Protein AF-A0AAN8GJR2-F1 (afdb_monomer_lite)

pLDDT: mean 73.13, std 19.92, range [33.12, 95.44]

Organism: Patella caerulea (NCBI:txid87958)

Structure (mmCIF, N/CA/C/O backbone):
data_AF-A0AAN8GJR2-F1
#
_entry.id   AF-A0AAN8GJR2-F1
#
loop_
_atom_site.group_PDB
_atom_site.id
_atom_site.type_symbol
_atom_site.label_atom_id
_atom_site.label_alt_id
_atom_site.label_comp_id
_atom_site.label_asym_id
_atom_site.label_entity_id
_atom_site.label_seq_id
_atom_site.pdbx_PDB_ins_code
_atom_site.Cartn_x
_atom_site.Cartn_y
_atom_site.Cartn_z
_atom_site.occupancy
_atom_site.B_iso_or_equiv
_atom_site.auth_seq_id
_atom_site.auth_comp_id
_atom_site.auth_asym_id
_atom_site.auth_atom_id
_atom_site.pdbx_PDB_model_num
ATOM 1 N N . MET A 1 1 ? -26.457 6.664 -0.109 1.00 38.81 1 MET A N 1
ATOM 2 C CA . MET A 1 1 ? -27.047 5.420 0.421 1.00 38.81 1 MET A CA 1
ATOM 3 C C . MET A 1 1 ? -26.109 4.294 0.021 1.00 38.81 1 MET A C 1
ATOM 5 O O . MET A 1 1 ? -26.029 3.997 -1.164 1.00 38.81 1 MET A O 1
ATOM 9 N N . VAL A 1 2 ? -25.296 3.808 0.960 1.00 47.53 2 VAL A N 1
ATOM 10 C CA . VAL A 1 2 ? -24.412 2.644 0.760 1.00 47.53 2 VAL A CA 1
ATOM 11 C C . VAL A 1 2 ? -25.322 1.425 0.595 1.00 47.53 2 VAL A C 1
ATOM 13 O O . VAL A 1 2 ? -26.324 1.325 1.306 1.00 47.53 2 VAL A O 1
ATOM 16 N N . LYS A 1 3 ? -25.074 0.571 -0.401 1.00 47.69 3 LYS A N 1
ATOM 17 C CA . LYS A 1 3 ? -25.938 -0.598 -0.651 1.00 47.69 3 LYS A CA 1
ATOM 18 C C . LYS A 1 3 ? -25.687 -1.648 0.439 1.00 47.69 3 LYS A C 1
ATOM 20 O O . LYS A 1 3 ? -24.565 -1.752 0.916 1.00 47.69 3 LYS A O 1
ATOM 25 N N . SER A 1 4 ? -26.712 -2.415 0.825 1.00 60.66 4 SER A N 1
ATOM 26 C CA . SER A 1 4 ? -26.643 -3.395 1.931 1.00 60.66 4 SER A CA 1
ATOM 27 C C . SER A 1 4 ? -25.421 -4.319 1.838 1.00 60.66 4 SER A C 1
ATOM 29 O O . SER A 1 4 ? -24.718 -4.507 2.824 1.00 60.66 4 SER A O 1
ATOM 31 N N . ASP A 1 5 ? -25.107 -4.793 0.632 1.00 61.06 5 ASP A N 1
ATOM 32 C CA . ASP A 1 5 ? -23.994 -5.714 0.368 1.00 61.06 5 ASP A CA 1
ATOM 33 C C . ASP A 1 5 ? -22.607 -5.106 0.675 1.00 61.06 5 ASP A C 1
ATOM 35 O O . ASP A 1 5 ? -21.644 -5.823 0.937 1.00 61.06 5 ASP A O 1
ATOM 39 N N . GLU A 1 6 ? -22.474 -3.776 0.656 1.00 69.38 6 GLU A N 1
ATOM 40 C CA . GLU A 1 6 ? -21.214 -3.076 0.944 1.00 69.38 6 GLU A CA 1
ATOM 41 C C . GLU A 1 6 ? -20.939 -2.973 2.454 1.00 69.38 6 GLU A C 1
ATOM 43 O O . GLU A 1 6 ? -19.775 -2.890 2.860 1.00 69.38 6 GLU A O 1
ATOM 48 N N . LEU A 1 7 ? -21.987 -3.026 3.287 1.00 72.62 7 LEU A N 1
ATOM 49 C CA . LEU A 1 7 ? -21.862 -3.024 4.747 1.00 72.62 7 LEU A CA 1
ATOM 50 C C . LEU A 1 7 ? -21.267 -4.346 5.240 1.00 72.62 7 LEU A C 1
ATOM 52 O O . LEU A 1 7 ? -20.288 -4.330 5.986 1.00 72.62 7 LEU A O 1
ATOM 56 N N . ASP A 1 8 ? -21.758 -5.475 4.723 1.00 80.94 8 ASP A N 1
ATOM 57 C CA . ASP A 1 8 ? -21.264 -6.815 5.071 1.00 80.94 8 ASP A CA 1
ATOM 58 C C . ASP A 1 8 ? -19.770 -6.983 4.747 1.00 80.94 8 ASP A C 1
ATOM 60 O O . ASP A 1 8 ? -18.998 -7.594 5.501 1.00 80.94 8 ASP A O 1
ATOM 64 N N . ILE A 1 9 ? -19.327 -6.398 3.629 1.00 83.50 9 ILE A N 1
ATOM 65 C CA . ILE A 1 9 ? -17.920 -6.415 3.220 1.00 83.50 9 ILE A CA 1
ATOM 66 C C . ILE A 1 9 ? -17.075 -5.548 4.162 1.00 83.50 9 ILE A C 1
ATOM 68 O O . ILE A 1 9 ? -15.980 -5.963 4.561 1.00 83.50 9 ILE A O 1
ATOM 72 N N . CYS A 1 10 ? -17.576 -4.372 4.548 1.00 82.00 10 CYS A N 1
ATOM 73 C CA . CYS A 1 10 ? -16.894 -3.480 5.484 1.00 82.00 10 CYS A CA 1
ATOM 74 C C . CYS A 1 10 ? -16.712 -4.149 6.854 1.00 82.00 10 CYS A C 1
ATOM 76 O O . CYS A 1 10 ? -15.592 -4.224 7.367 1.00 82.00 10 CYS A O 1
ATOM 78 N N . GLU A 1 11 ? -17.780 -4.741 7.395 1.00 86.94 11 GLU A N 1
ATOM 79 C CA . GLU A 1 11 ? -17.725 -5.493 8.648 1.00 86.94 11 GLU A CA 1
ATOM 80 C C . GLU A 1 11 ? -16.710 -6.636 8.592 1.00 86.94 11 GLU A C 1
ATOM 82 O O . GLU A 1 11 ? -15.932 -6.847 9.526 1.00 86.94 11 GLU A O 1
ATOM 87 N N . THR A 1 12 ? -16.706 -7.387 7.488 1.00 87.12 12 THR A N 1
ATOM 88 C CA . THR A 1 12 ? -15.765 -8.491 7.273 1.00 87.12 12 THR A CA 1
ATOM 89 C C . THR A 1 12 ? -14.320 -7.986 7.272 1.00 87.12 12 THR A C 1
ATOM 91 O O . THR A 1 12 ? -13.441 -8.611 7.875 1.00 87.12 12 THR A O 1
ATOM 94 N N . GLY A 1 13 ? -14.072 -6.827 6.654 1.00 87.12 13 GLY A N 1
ATOM 95 C CA . GLY A 1 13 ? -12.779 -6.146 6.674 1.00 87.12 13 GLY A CA 1
ATOM 96 C C . GLY A 1 13 ? -12.335 -5.761 8.088 1.00 87.12 13 GLY A C 1
ATOM 97 O O . GLY A 1 13 ? -11.223 -6.104 8.494 1.00 87.12 13 GLY A O 1
ATOM 98 N N . ILE A 1 14 ? -13.216 -5.129 8.868 1.00 88.75 14 ILE A N 1
ATOM 99 C CA . ILE A 1 14 ? -12.936 -4.705 10.251 1.00 88.75 14 ILE A CA 1
ATOM 100 C C . ILE A 1 14 ? -12.647 -5.916 11.150 1.00 88.75 14 ILE A C 1
ATOM 102 O O . ILE A 1 14 ? -11.622 -5.958 11.838 1.00 88.75 14 ILE A O 1
ATOM 106 N N . LYS A 1 15 ? -13.484 -6.963 11.084 1.00 89.50 15 LYS A N 1
ATOM 107 C CA . LYS A 1 15 ? -13.272 -8.231 11.810 1.00 89.50 15 LYS A CA 1
ATOM 108 C C . LYS A 1 15 ? -11.910 -8.840 11.470 1.00 89.50 15 LYS A C 1
ATOM 110 O O . LYS A 1 15 ? -11.207 -9.344 12.352 1.00 89.50 15 LYS A O 1
ATOM 115 N N . LYS A 1 16 ? -11.502 -8.768 10.198 1.00 87.62 16 LYS A N 1
ATOM 116 C CA . LYS A 1 16 ? -10.199 -9.267 9.757 1.00 87.62 16 LYS A CA 1
ATOM 117 C C . LYS A 1 16 ? -9.048 -8.452 10.343 1.00 87.62 16 LYS A C 1
ATOM 119 O O . LYS A 1 16 ? -8.096 -9.065 10.822 1.00 87.62 16 LYS A O 1
ATOM 124 N N . ILE A 1 17 ? -9.131 -7.124 10.355 1.00 88.62 17 ILE A N 1
ATOM 125 C CA . ILE A 1 17 ? -8.106 -6.259 10.962 1.00 88.62 17 ILE A CA 1
ATOM 126 C C . ILE A 1 17 ? -7.920 -6.611 12.442 1.00 88.62 17 ILE A C 1
ATOM 128 O O . ILE A 1 17 ? -6.805 -6.916 12.863 1.00 88.62 17 ILE A O 1
ATOM 132 N N . LEU A 1 18 ? -9.014 -6.716 13.200 1.00 89.56 18 LEU A N 1
ATOM 133 C CA . LEU A 1 18 ? -8.968 -7.125 14.608 1.00 89.56 18 LEU A CA 1
ATOM 134 C C . LEU A 1 18 ? -8.342 -8.520 14.788 1.00 89.56 18 LEU A C 1
ATOM 136 O O . LEU A 1 18 ? -7.563 -8.744 15.712 1.00 89.56 18 LEU A O 1
ATOM 140 N N . SER A 1 19 ? -8.634 -9.472 13.893 1.00 88.50 19 SER A N 1
ATOM 141 C CA . SER A 1 19 ? -8.010 -10.805 13.931 1.00 88.50 19 SER A CA 1
ATOM 142 C C . SER A 1 19 ? -6.499 -10.765 13.672 1.00 88.50 19 SER A C 1
ATOM 144 O O . SER A 1 19 ? -5.746 -11.523 14.285 1.00 88.50 19 SER A O 1
ATOM 146 N N . ILE A 1 20 ? -6.053 -9.865 12.790 1.00 85.25 20 ILE A N 1
ATOM 147 C CA . ILE A 1 20 ? -4.646 -9.661 12.448 1.00 85.25 20 ILE A CA 1
ATOM 148 C C . ILE A 1 20 ? -3.901 -9.072 13.652 1.00 85.25 20 ILE A C 1
ATOM 150 O O . ILE A 1 20 ? -2.851 -9.600 14.008 1.00 85.25 20 ILE A O 1
ATOM 154 N N . ARG A 1 21 ? -4.478 -8.062 14.320 1.00 86.81 21 ARG A N 1
ATOM 155 C CA . ARG A 1 21 ? -3.907 -7.429 15.523 1.00 86.81 21 ARG A CA 1
ATOM 156 C C . ARG A 1 21 ? -3.802 -8.383 16.714 1.00 86.81 21 ARG A C 1
ATOM 158 O O . ARG A 1 21 ? -2.806 -8.365 17.430 1.00 86.81 21 ARG A O 1
ATOM 165 N N . LYS A 1 22 ? -4.795 -9.264 16.897 1.00 85.38 22 LYS A N 1
ATOM 166 C CA . LYS A 1 22 ? -4.772 -10.323 17.928 1.00 85.38 22 LYS A CA 1
ATOM 167 C C . LYS A 1 22 ? -3.705 -11.387 17.669 1.00 85.38 22 LYS A C 1
ATOM 169 O O . LYS A 1 22 ? -3.192 -11.995 18.609 1.00 85.38 22 LYS A O 1
ATOM 174 N N . GLY A 1 23 ? -3.381 -11.649 16.403 1.00 78.25 23 GLY A N 1
ATOM 175 C CA . GLY A 1 23 ? -2.244 -12.489 16.051 1.00 78.25 23 GLY A CA 1
ATOM 176 C C . GLY A 1 23 ? -0.940 -11.822 16.491 1.00 78.25 23 GLY A C 1
ATOM 177 O O . GLY A 1 23 ? -0.775 -10.620 16.328 1.00 78.25 23 GLY A O 1
ATOM 178 N N . LYS A 1 24 ? 0.023 -12.586 17.027 1.00 61.47 24 LYS A N 1
ATOM 179 C CA . LYS A 1 24 ? 1.382 -12.077 17.297 1.00 61.47 24 LYS A CA 1
ATOM 180 C C . LYS A 1 24 ? 2.017 -11.630 15.976 1.00 61.47 24 LYS A C 1
ATOM 182 O O . LYS A 1 24 ? 2.635 -12.437 15.283 1.00 61.47 24 LYS A O 1
ATOM 187 N N . MET A 1 25 ? 1.839 -10.373 15.585 1.00 58.88 25 MET A N 1
ATOM 188 C CA . MET A 1 25 ? 2.384 -9.893 14.326 1.00 58.88 25 MET A CA 1
ATOM 189 C C . MET A 1 25 ? 3.889 -9.676 14.429 1.00 58.88 25 MET A C 1
ATOM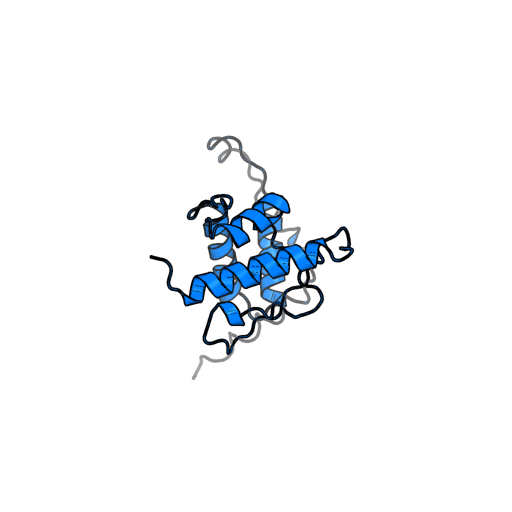 191 O O . MET A 1 25 ? 4.415 -9.045 15.347 1.00 58.88 25 MET A O 1
ATOM 195 N N . VAL A 1 26 ? 4.583 -10.186 13.415 1.00 56.88 26 VAL A N 1
ATOM 196 C CA . VAL A 1 26 ? 5.947 -9.804 13.062 1.00 56.88 26 VAL A CA 1
ATOM 197 C C . VAL A 1 26 ? 5.981 -8.279 12.939 1.00 56.88 26 VAL A C 1
ATOM 199 O O . VAL A 1 26 ? 5.256 -7.721 12.121 1.00 56.88 26 VAL A O 1
ATOM 202 N N . LYS A 1 27 ? 6.846 -7.606 13.710 1.00 55.62 27 LYS A N 1
ATOM 203 C CA . LYS A 1 27 ? 7.014 -6.133 13.757 1.00 55.62 27 LYS A CA 1
ATOM 204 C C . LYS A 1 27 ? 7.323 -5.461 12.403 1.00 55.62 27 LYS A C 1
ATOM 206 O O . LYS A 1 27 ? 7.550 -4.260 12.345 1.00 55.62 27 LYS A O 1
ATOM 211 N N . LYS A 1 28 ? 7.409 -6.222 11.310 1.00 62.69 28 LYS A N 1
ATOM 212 C CA . LYS A 1 28 ? 7.807 -5.752 9.988 1.00 62.69 28 LYS A CA 1
ATOM 213 C C . LYS A 1 28 ? 6.849 -6.309 8.942 1.00 62.69 28 LYS A C 1
ATOM 215 O O . LYS A 1 28 ? 6.868 -7.506 8.660 1.00 62.69 28 LYS A O 1
ATOM 220 N N . ARG A 1 29 ? 6.044 -5.426 8.341 1.00 68.00 29 ARG A N 1
ATOM 221 C CA . ARG A 1 29 ? 5.241 -5.724 7.148 1.00 68.00 29 ARG A CA 1
ATOM 222 C C . ARG A 1 29 ? 6.170 -6.268 6.064 1.00 68.00 29 ARG A C 1
ATOM 224 O O . ARG A 1 29 ? 7.020 -5.539 5.545 1.00 68.00 29 ARG A O 1
ATOM 231 N N . LEU A 1 30 ? 6.043 -7.551 5.732 1.00 66.06 30 LEU A N 1
ATOM 232 C CA . LEU A 1 30 ? 6.807 -8.123 4.631 1.00 66.06 30 LEU A CA 1
ATOM 233 C C . LEU A 1 30 ? 6.262 -7.514 3.333 1.00 66.06 30 LEU A C 1
ATOM 235 O O . LEU A 1 30 ? 5.055 -7.548 3.097 1.00 66.06 30 LEU A O 1
ATOM 239 N N . LYS A 1 31 ? 7.131 -6.938 2.493 1.00 64.31 31 LYS A N 1
ATOM 240 C CA . LYS A 1 31 ? 6.760 -6.407 1.167 1.00 64.31 31 LYS A CA 1
ATOM 241 C C . LYS A 1 31 ? 6.495 -7.560 0.189 1.00 64.31 31 LYS A C 1
ATOM 243 O O . LYS A 1 31 ? 7.173 -7.692 -0.824 1.00 64.31 31 LYS A O 1
ATOM 248 N N . LYS A 1 32 ? 5.554 -8.440 0.522 1.00 71.06 32 LYS A N 1
ATOM 249 C CA . LYS A 1 32 ? 5.078 -9.481 -0.382 1.00 71.06 32 LYS A CA 1
ATOM 250 C C . LYS A 1 32 ? 3.985 -8.869 -1.249 1.00 71.06 32 LYS A C 1
ATOM 252 O O . LYS A 1 32 ? 3.023 -8.313 -0.729 1.00 71.06 32 LYS A O 1
ATOM 257 N N . ILE A 1 33 ? 4.157 -8.950 -2.564 1.00 73.38 33 ILE A N 1
ATOM 258 C CA . ILE A 1 33 ? 3.105 -8.580 -3.511 1.00 73.38 33 ILE A CA 1
ATOM 259 C C . ILE A 1 33 ? 2.008 -9.637 -3.379 1.00 73.38 33 ILE A C 1
ATOM 261 O O . ILE A 1 33 ? 2.263 -10.826 -3.584 1.00 73.38 33 ILE A O 1
ATOM 265 N N . THR A 1 34 ? 0.813 -9.216 -2.974 1.00 76.31 34 THR A N 1
ATOM 266 C CA . THR A 1 34 ? -0.348 -10.103 -2.892 1.00 76.31 34 THR A CA 1
ATOM 267 C C . THR A 1 34 ? -0.766 -10.505 -4.301 1.00 76.31 34 THR A C 1
ATOM 269 O O . THR A 1 34 ? -0.862 -9.653 -5.184 1.00 76.31 34 THR A O 1
ATOM 272 N N . ALA A 1 35 ? -1.003 -11.798 -4.520 1.00 82.31 35 ALA A N 1
ATOM 273 C CA . ALA A 1 35 ? -1.556 -12.270 -5.781 1.00 82.31 35 ALA A CA 1
ATOM 274 C C . ALA A 1 35 ? -2.990 -11.743 -5.927 1.00 82.31 35 ALA A C 1
ATOM 276 O O . ALA A 1 35 ? -3.806 -11.910 -5.020 1.00 82.31 35 ALA A O 1
ATOM 277 N N . ILE A 1 36 ? -3.270 -11.095 -7.054 1.00 85.56 36 ILE A N 1
ATOM 278 C CA . ILE A 1 36 ? -4.591 -10.550 -7.373 1.00 85.56 36 ILE A CA 1
ATOM 279 C C . ILE A 1 36 ? -5.350 -11.602 -8.181 1.00 85.56 36 ILE A C 1
ATOM 281 O O . ILE A 1 36 ? -4.785 -12.198 -9.099 1.00 85.56 36 ILE A O 1
ATOM 285 N N . ASN A 1 37 ? -6.618 -11.832 -7.841 1.00 89.50 37 ASN A N 1
ATOM 286 C CA . ASN A 1 37 ? -7.504 -12.675 -8.633 1.00 89.50 37 ASN A CA 1
ATOM 287 C C . ASN A 1 37 ? -7.961 -11.908 -9.884 1.00 89.50 37 ASN A C 1
ATOM 289 O O . ASN A 1 37 ? -8.769 -10.989 -9.779 1.00 89.50 37 ASN A O 1
ATOM 293 N N . THR A 1 38 ? -7.445 -12.268 -11.059 1.00 87.50 38 THR A N 1
ATOM 294 C CA . THR A 1 38 ? -7.795 -11.604 -12.329 1.00 87.50 38 THR A CA 1
ATOM 295 C C . THR A 1 38 ? -9.162 -12.013 -12.873 1.00 87.50 38 THR A C 1
ATOM 297 O O . THR A 1 38 ? -9.679 -11.341 -13.757 1.00 87.50 38 THR A O 1
ATOM 300 N N . GLU A 1 39 ? -9.741 -13.097 -12.357 1.00 91.81 39 GLU A N 1
ATOM 301 C CA . GLU A 1 39 ? -11.056 -13.623 -12.753 1.00 91.81 39 GLU A CA 1
ATOM 302 C C . GLU A 1 39 ? -12.188 -13.125 -11.841 1.00 91.81 39 GLU A C 1
ATOM 304 O O . GLU A 1 39 ? -13.343 -13.509 -12.012 1.00 91.81 39 GLU A O 1
ATOM 309 N N . ALA A 1 40 ? -11.869 -12.280 -10.856 1.00 89.38 40 ALA A N 1
ATOM 310 C CA . ALA A 1 40 ? -12.852 -11.733 -9.931 1.00 89.38 40 ALA A CA 1
ATOM 311 C C . ALA A 1 40 ? -13.887 -10.869 -10.667 1.0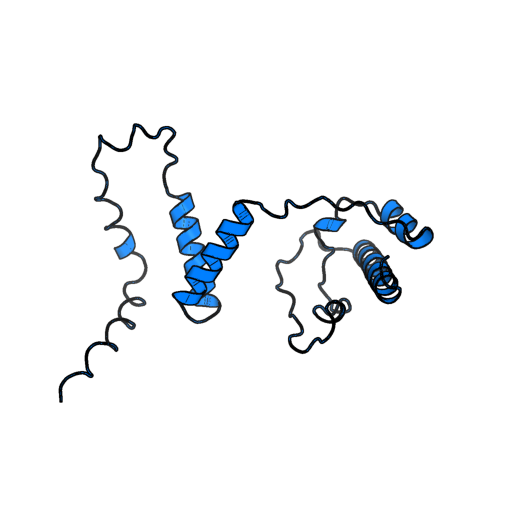0 89.38 40 ALA A C 1
ATOM 313 O O . ALA A 1 40 ? -13.539 -9.947 -11.405 1.00 89.38 40 ALA A O 1
ATOM 314 N N . THR A 1 41 ? -15.166 -11.132 -10.409 1.00 89.38 41 THR A N 1
ATOM 315 C CA . THR A 1 41 ? -16.289 -10.321 -10.907 1.00 89.38 41 THR A CA 1
ATOM 316 C C . THR A 1 41 ? -16.585 -9.143 -9.980 1.00 89.38 41 THR A C 1
ATOM 318 O O . THR A 1 41 ? -16.996 -8.076 -10.437 1.00 89.38 41 THR A O 1
ATOM 321 N N . HIS A 1 42 ? -16.327 -9.315 -8.681 1.00 87.00 42 HIS A N 1
ATOM 322 C CA . HIS A 1 42 ? -16.518 -8.304 -7.649 1.00 87.00 42 HIS A CA 1
ATOM 323 C C . HIS A 1 42 ? -15.197 -7.898 -6.993 1.00 87.00 42 HIS A C 1
ATOM 325 O O . HIS A 1 42 ? -14.287 -8.703 -6.792 1.00 87.00 42 HIS A O 1
ATOM 331 N N . TRP A 1 43 ? -15.095 -6.620 -6.619 1.00 85.50 43 TRP A N 1
ATOM 332 C CA . TRP A 1 43 ? -13.876 -6.047 -6.043 1.00 85.50 43 TRP A CA 1
ATOM 333 C C . TRP A 1 43 ? -13.482 -6.691 -4.705 1.00 85.50 43 TRP A C 1
ATOM 335 O O . TRP A 1 43 ? -12.295 -6.785 -4.394 1.00 85.50 43 TRP A O 1
ATOM 345 N N . SER A 1 44 ? -14.460 -7.177 -3.938 1.00 83.19 44 SER A N 1
ATOM 346 C CA . SER A 1 44 ? -14.257 -7.898 -2.677 1.00 83.19 44 SER A CA 1
ATOM 347 C C . SER A 1 44 ? -13.494 -9.215 -2.857 1.00 83.19 44 SER A C 1
ATOM 349 O O . SER A 1 44 ? -12.846 -9.683 -1.924 1.00 83.19 44 SER A O 1
ATOM 351 N N . GLU A 1 45 ? -13.510 -9.788 -4.062 1.00 86.19 45 GLU A N 1
ATOM 352 C CA . GLU A 1 45 ? -12.869 -11.064 -4.394 1.00 86.19 45 GLU A CA 1
ATOM 353 C C . GLU A 1 45 ? -11.479 -10.905 -5.025 1.00 86.19 45 GLU A C 1
ATOM 355 O O . GLU A 1 45 ? -10.761 -11.895 -5.206 1.00 86.19 45 GLU A O 1
ATOM 360 N N . LEU A 1 46 ? -11.067 -9.668 -5.340 1.00 87.88 46 LEU A N 1
ATOM 361 C CA . LEU A 1 46 ? -9.754 -9.376 -5.928 1.00 87.88 46 LEU A CA 1
ATOM 362 C C . LEU A 1 46 ? -8.611 -9.863 -5.037 1.00 87.88 46 LEU A C 1
ATOM 364 O O . LEU A 1 46 ? -7.567 -10.292 -5.533 1.00 87.88 46 LEU A O 1
ATOM 368 N N . ILE A 1 47 ? -8.808 -9.791 -3.718 1.00 84.94 47 ILE A N 1
ATOM 369 C CA . ILE A 1 47 ? -7.826 -10.184 -2.715 1.00 84.94 47 ILE A CA 1
ATOM 370 C C . ILE A 1 47 ? -8.463 -11.199 -1.771 1.00 84.94 47 ILE A C 1
ATOM 372 O O . ILE A 1 47 ? -9.403 -10.898 -1.041 1.00 84.94 47 ILE A O 1
ATOM 376 N N . LYS A 1 48 ? -7.893 -12.405 -1.715 1.00 83.50 48 LYS A N 1
ATOM 377 C CA . LYS A 1 48 ? -8.341 -13.449 -0.785 1.00 83.50 48 LYS A CA 1
ATOM 378 C C . LYS A 1 48 ? -7.888 -13.130 0.642 1.00 83.50 48 LYS A C 1
ATOM 380 O O . LYS A 1 48 ? -6.830 -13.587 1.064 1.00 83.50 48 LYS A O 1
ATOM 385 N N . LEU A 1 49 ? -8.708 -12.397 1.403 1.00 77.25 49 LEU A N 1
ATOM 386 C CA . LEU A 1 49 ? -8.438 -11.977 2.794 1.00 77.25 49 LEU A CA 1
ATOM 387 C C . LEU A 1 49 ? -8.180 -13.136 3.781 1.00 77.25 49 LEU A C 1
ATOM 389 O O . LEU A 1 49 ? -7.641 -12.933 4.872 1.00 77.25 49 LEU A O 1
ATOM 393 N N . SER A 1 50 ? -8.542 -14.366 3.419 1.00 76.12 50 SER A N 1
ATOM 394 C CA . SER A 1 50 ? -8.254 -15.579 4.190 1.00 76.12 50 SER A CA 1
ATOM 395 C C . SER A 1 50 ? -6.805 -16.064 4.067 1.00 76.12 50 SER A C 1
ATOM 397 O O . SER A 1 50 ? -6.376 -16.876 4.884 1.00 76.12 50 SER A O 1
ATOM 399 N N . GLN A 1 51 ? -6.029 -15.576 3.092 1.00 77.12 51 GLN A N 1
ATOM 400 C CA . GLN A 1 51 ? -4.669 -16.062 2.868 1.00 77.12 51 GLN A CA 1
ATOM 401 C C . GLN A 1 51 ? -3.705 -15.688 4.009 1.00 77.12 51 GLN A C 1
ATOM 403 O O . GLN A 1 51 ? -3.759 -14.576 4.547 1.00 77.12 51 GLN A O 1
ATOM 408 N N . PRO A 1 52 ? -2.777 -16.594 4.370 1.00 71.75 52 PRO A N 1
ATOM 409 C CA . PRO A 1 52 ? -1.748 -16.305 5.358 1.00 71.75 52 PRO A CA 1
ATOM 410 C C . PRO A 1 52 ? -0.763 -15.249 4.835 1.00 71.75 52 PRO A C 1
ATOM 412 O O . PRO A 1 52 ? -0.375 -15.254 3.666 1.00 71.75 52 PRO A O 1
ATOM 415 N N . GLY A 1 53 ? -0.322 -14.356 5.725 1.00 73.75 53 GLY A N 1
ATOM 416 C CA . GLY A 1 53 ? 0.641 -13.295 5.404 1.00 73.75 53 GLY A CA 1
ATOM 417 C C . GLY A 1 53 ? 0.023 -11.969 4.956 1.00 73.75 53 GLY A C 1
ATOM 418 O O . GLY A 1 53 ? 0.758 -11.068 4.555 1.00 73.75 53 GLY A O 1
ATOM 419 N N . ILE A 1 54 ? -1.301 -11.827 5.039 1.00 77.81 54 ILE A N 1
ATOM 420 C CA . ILE A 1 54 ? -1.970 -10.535 4.871 1.00 77.81 54 ILE A CA 1
ATOM 421 C C . ILE A 1 54 ? -1.723 -9.685 6.119 1.00 77.81 54 ILE A C 1
ATOM 423 O O . ILE A 1 54 ? -2.060 -10.082 7.233 1.00 77.81 54 ILE A O 1
ATOM 427 N N . CYS A 1 55 ? -1.109 -8.522 5.915 1.00 79.88 55 CYS A N 1
ATOM 428 C CA . CYS A 1 55 ? -0.921 -7.506 6.943 1.00 79.88 55 CYS A CA 1
ATOM 429 C C . CYS A 1 55 ? -2.091 -6.521 6.947 1.00 79.88 55 CYS A C 1
ATOM 431 O O . CYS A 1 55 ? -2.715 -6.288 5.909 1.00 79.88 55 CYS A O 1
ATOM 433 N N . GLU A 1 56 ? -2.310 -5.886 8.096 1.00 84.69 56 GLU A N 1
ATOM 434 C CA . GLU A 1 56 ? -3.238 -4.768 8.225 1.00 84.69 56 GLU A CA 1
ATOM 435 C C . GLU A 1 56 ? -2.922 -3.660 7.195 1.00 84.69 56 GLU A C 1
ATOM 437 O O . GLU A 1 56 ? -1.744 -3.385 6.943 1.00 84.69 56 GLU A O 1
ATOM 442 N N . PRO A 1 57 ? -3.920 -3.033 6.545 1.00 82.50 57 PRO A N 1
ATOM 443 C CA . PRO A 1 57 ? -3.703 -1.869 5.687 1.00 82.50 57 PRO A CA 1
ATOM 444 C C . PRO A 1 57 ? -3.056 -0.697 6.443 1.00 82.50 57 PRO A C 1
ATOM 446 O O . PRO A 1 57 ? -3.463 -0.362 7.544 1.00 82.50 57 PRO A O 1
ATOM 449 N N . ALA A 1 58 ? -2.105 0.006 5.818 1.00 83.44 58 ALA A N 1
ATOM 450 C CA . ALA A 1 58 ? -1.498 1.203 6.427 1.00 83.44 58 ALA A CA 1
ATOM 451 C C . ALA A 1 58 ? -2.530 2.315 6.706 1.00 83.44 58 ALA A C 1
ATOM 453 O O . ALA A 1 58 ? -2.340 3.149 7.583 1.00 83.44 58 ALA A O 1
ATOM 454 N N . LEU A 1 59 ? -3.644 2.312 5.966 1.00 85.62 59 LEU A N 1
ATOM 455 C CA . LEU A 1 59 ? -4.723 3.272 6.158 1.00 85.62 59 LEU A CA 1
ATOM 456 C C . LEU A 1 59 ? -5.477 3.058 7.476 1.00 85.62 59 LEU A C 1
ATOM 458 O O . LEU A 1 59 ? -6.116 3.991 7.924 1.00 85.62 59 LEU A O 1
ATOM 462 N N . THR A 1 60 ? -5.415 1.882 8.104 1.00 86.81 60 THR A N 1
ATOM 463 C CA . THR A 1 60 ? -6.131 1.608 9.365 1.00 86.81 60 THR A CA 1
ATOM 464 C C . THR A 1 60 ? -5.210 1.570 10.581 1.00 86.81 60 THR A C 1
ATOM 466 O O . THR A 1 60 ? -5.692 1.523 11.704 1.00 86.81 60 THR A O 1
ATOM 469 N N . GLU A 1 61 ? -3.894 1.669 10.375 1.00 85.06 61 GLU A N 1
ATOM 470 C CA . GLU A 1 61 ? -2.870 1.558 11.425 1.00 85.06 61 GLU A CA 1
ATOM 471 C C . GLU A 1 61 ? -3.006 2.616 12.532 1.00 85.06 61 GLU A C 1
ATOM 473 O O . GLU A 1 61 ? -2.640 2.370 13.676 1.00 85.06 61 GLU A O 1
ATOM 478 N N . HIS A 1 62 ? -3.550 3.788 12.206 1.00 87.00 62 HIS A N 1
ATOM 479 C CA . HIS A 1 62 ? -3.750 4.881 13.158 1.00 87.00 62 HIS A CA 1
ATOM 480 C C . HIS A 1 62 ? -5.025 4.738 14.006 1.00 87.00 62 HIS A C 1
ATOM 482 O O . HIS A 1 62 ? -5.187 5.482 14.969 1.00 87.00 62 HIS A O 1
ATOM 488 N N . LEU A 1 63 ? -5.926 3.816 13.649 1.00 89.75 63 LEU A N 1
ATOM 489 C CA . LEU A 1 63 ? -7.191 3.594 14.351 1.00 89.75 63 LEU A CA 1
ATOM 490 C C . LEU A 1 63 ? -6.982 2.650 15.534 1.00 89.75 63 LEU A C 1
ATOM 492 O O . LEU A 1 63 ? -6.318 1.620 15.388 1.00 89.75 63 LEU A O 1
ATOM 496 N N . SER A 1 64 ? -7.576 2.946 16.687 1.00 90.19 64 SER A N 1
ATOM 497 C CA . SER A 1 64 ? -7.499 2.066 17.857 1.00 90.19 64 SER A CA 1
ATOM 498 C C . SER A 1 64 ? -8.404 0.835 17.721 1.00 90.19 64 SER A C 1
ATOM 500 O O . SER A 1 64 ? -9.308 0.789 16.883 1.00 90.19 64 SER A O 1
ATOM 502 N N . ASP A 1 65 ? -8.145 -0.196 18.529 1.00 90.81 65 ASP A N 1
ATOM 503 C CA . ASP A 1 65 ? -9.007 -1.385 18.566 1.00 90.81 65 ASP A CA 1
ATOM 504 C C . ASP A 1 65 ? -10.424 -1.029 19.033 1.00 90.81 65 ASP A C 1
ATOM 506 O O . ASP A 1 65 ? -11.385 -1.598 18.513 1.00 90.81 65 ASP A O 1
ATOM 510 N N . GLU A 1 66 ? -10.562 -0.065 19.954 1.00 90.25 66 GLU A N 1
ATOM 511 C CA . GLU A 1 66 ? -11.872 0.397 20.423 1.00 90.25 66 GLU A CA 1
ATOM 512 C C . GLU A 1 66 ? -12.655 1.074 19.295 1.00 90.25 66 GLU A C 1
ATOM 514 O O . GLU A 1 66 ? -13.799 0.705 19.051 1.00 90.25 66 GLU A O 1
ATOM 519 N N . GLN A 1 67 ? -12.024 1.972 18.529 1.00 88.88 67 GLN A N 1
ATOM 520 C CA . GLN A 1 67 ? -12.668 2.659 17.400 1.00 88.88 67 GLN A CA 1
ATOM 521 C C . GLN A 1 67 ? -13.164 1.674 16.329 1.00 88.88 67 GLN A C 1
ATOM 523 O O . GLN A 1 67 ? -14.253 1.824 15.772 1.00 88.88 67 GLN A O 1
ATOM 528 N N . LEU A 1 68 ? -12.380 0.626 16.053 1.00 88.69 68 LEU A N 1
ATOM 529 C CA . LEU A 1 68 ? -12.788 -0.440 15.138 1.00 88.69 68 LEU A CA 1
ATOM 530 C C . LEU A 1 68 ? -13.980 -1.235 15.689 1.00 88.69 68 LEU A C 1
ATOM 532 O O . LEU A 1 68 ? -14.884 -1.585 14.932 1.00 88.69 68 LEU A O 1
ATOM 536 N N . GLN A 1 69 ? -14.012 -1.515 16.992 1.00 89.25 69 GLN A N 1
ATOM 537 C CA . GLN A 1 69 ? -15.136 -2.208 17.626 1.00 89.25 69 GLN A CA 1
ATOM 538 C C . GLN A 1 69 ? -16.405 -1.351 17.669 1.00 89.25 69 GLN A C 1
ATOM 540 O O . GLN A 1 69 ? -17.480 -1.862 17.366 1.00 89.25 69 GLN A O 1
ATOM 545 N N . GLU A 1 70 ? -16.289 -0.063 17.984 1.00 87.56 70 GLU A N 1
ATOM 546 C CA . GLU A 1 70 ? -17.406 0.886 17.979 1.00 87.56 70 GLU A CA 1
ATOM 547 C C . GLU A 1 70 ? -18.031 0.992 16.587 1.00 87.56 70 GLU A C 1
ATOM 549 O O . GLU A 1 70 ? -19.249 0.869 16.455 1.00 87.56 70 GLU A O 1
ATOM 554 N N . SER A 1 71 ? -17.207 1.085 15.535 1.00 85.81 71 SER A N 1
ATOM 555 C CA . SER A 1 71 ? -17.703 1.093 14.151 1.00 85.81 71 SER A CA 1
ATOM 556 C C . SER A 1 71 ? -18.482 -0.177 13.786 1.00 85.81 71 SER A C 1
ATOM 558 O O . SER A 1 71 ? -19.440 -0.118 13.018 1.00 85.81 71 SER A O 1
ATOM 560 N N . LEU A 1 72 ? -18.126 -1.323 14.380 1.00 85.44 72 LEU A N 1
ATOM 561 C CA . LEU A 1 72 ? -18.818 -2.590 14.153 1.00 85.44 72 LEU A CA 1
ATOM 562 C C . LEU A 1 72 ? -20.160 -2.676 14.896 1.00 85.44 72 LEU A C 1
ATOM 564 O O . LEU A 1 72 ? -21.071 -3.352 14.431 1.00 85.44 72 LEU A O 1
ATOM 568 N N . LEU A 1 73 ? -20.271 -2.027 16.056 1.00 83.12 73 LEU A N 1
ATOM 569 C CA . LEU A 1 73 ? -21.471 -2.050 16.899 1.00 83.12 73 LEU A CA 1
ATOM 570 C C . LEU A 1 73 ? -22.511 -1.020 16.457 1.00 83.12 73 LEU A C 1
ATOM 572 O O . LEU A 1 73 ? -23.707 -1.306 16.472 1.00 83.12 73 LEU A O 1
ATOM 576 N N . HIS A 1 74 ? -22.055 0.175 16.086 1.00 80.00 74 HIS A N 1
ATOM 577 C CA . HIS A 1 74 ? -22.919 1.304 15.750 1.00 80.00 74 HIS A CA 1
ATOM 578 C C . HIS A 1 74 ? -23.156 1.451 14.244 1.00 80.00 74 HIS A C 1
ATOM 580 O O . HIS A 1 74 ? -24.058 2.176 13.835 1.00 80.00 74 HIS A O 1
ATOM 586 N N . GLY A 1 75 ? -22.387 0.737 13.412 1.00 71.69 75 GLY A N 1
ATOM 587 C CA . GLY A 1 75 ? -22.437 0.883 11.956 1.00 71.69 75 GLY A CA 1
ATOM 588 C C . GLY A 1 75 ? -21.894 2.232 11.478 1.00 71.69 75 GLY A C 1
ATOM 589 O O . GLY A 1 75 ? -22.154 2.638 10.342 1.00 71.69 75 GLY A O 1
ATOM 590 N N . ASP A 1 76 ? -21.160 2.935 12.341 1.00 75.12 76 ASP A N 1
ATOM 591 C CA . ASP A 1 76 ? -20.612 4.248 12.045 1.00 75.12 76 ASP A CA 1
ATOM 592 C C . ASP A 1 76 ? -19.468 4.153 11.037 1.00 75.12 76 ASP A C 1
ATOM 594 O O . ASP A 1 76 ? -18.644 3.232 11.034 1.00 75.12 76 ASP A O 1
ATOM 598 N N . LYS A 1 77 ? -19.405 5.150 10.154 1.00 74.75 77 LYS A N 1
ATOM 599 C CA . LYS A 1 77 ? -18.343 5.246 9.158 1.00 74.75 77 LYS A CA 1
ATOM 600 C C . LYS A 1 77 ? -17.029 5.604 9.852 1.00 74.75 77 LYS A C 1
ATOM 602 O O . LYS A 1 77 ? -16.913 6.682 10.424 1.00 74.75 77 LYS A O 1
ATOM 607 N N . LEU A 1 78 ? -16.020 4.743 9.712 1.00 81.94 78 LEU A N 1
ATOM 608 C CA . LEU A 1 78 ? -14.656 5.042 10.152 1.00 81.94 78 LEU A CA 1
ATOM 609 C C . LEU A 1 78 ? -14.117 6.290 9.438 1.00 81.94 78 LEU A C 1
ATOM 611 O O . LEU A 1 78 ? -14.142 6.379 8.204 1.00 81.94 78 LEU A O 1
ATOM 615 N N . GLU A 1 79 ? -13.594 7.233 10.218 1.00 80.88 79 GLU A N 1
ATOM 616 C CA . GLU A 1 79 ? -12.850 8.374 9.696 1.00 80.88 79 GLU A CA 1
ATOM 617 C C . GLU A 1 79 ? -11.478 7.899 9.215 1.00 80.88 79 GLU A C 1
ATOM 619 O O . GLU A 1 79 ? -10.562 7.651 9.994 1.00 80.88 79 GLU A O 1
ATOM 624 N N . LEU A 1 80 ? -11.352 7.717 7.903 1.00 82.12 80 LEU A N 1
ATOM 625 C CA . LEU A 1 80 ? -10.082 7.399 7.263 1.00 82.12 80 LEU A CA 1
ATOM 626 C C . LEU A 1 80 ? -9.369 8.691 6.866 1.00 82.12 80 LEU A C 1
ATOM 628 O O . LEU A 1 80 ? -10.009 9.680 6.508 1.00 82.12 80 LEU A O 1
ATOM 632 N N . ILE A 1 81 ? -8.036 8.646 6.852 1.00 84.94 81 ILE A N 1
ATOM 633 C CA . ILE A 1 81 ? -7.208 9.749 6.354 1.00 84.94 81 ILE A CA 1
ATOM 634 C C . ILE A 1 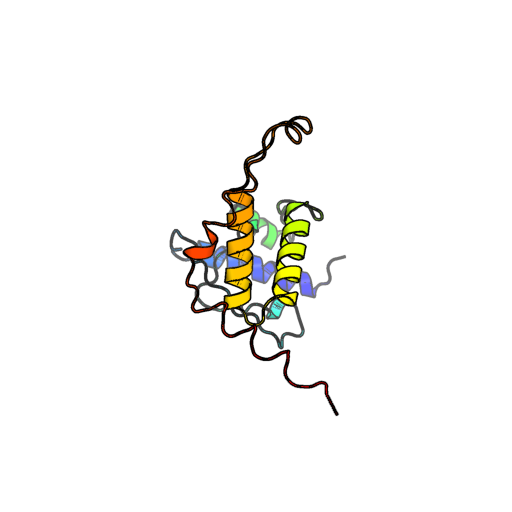81 ? -7.625 10.085 4.919 1.00 84.94 81 ILE A C 1
ATOM 636 O O . ILE A 1 81 ? -7.594 9.226 4.032 1.00 84.94 81 ILE A O 1
ATOM 640 N N . GLU A 1 82 ? -7.973 11.350 4.687 1.00 82.44 82 GLU A N 1
ATOM 641 C CA . GLU A 1 82 ? -8.272 11.850 3.353 1.00 82.44 82 GLU A CA 1
ATOM 642 C C . GLU A 1 82 ? -6.985 11.882 2.523 1.00 82.44 82 GLU A C 1
ATOM 644 O O . GLU A 1 82 ? -6.059 12.660 2.766 1.00 82.44 82 GLU A O 1
ATOM 649 N N . LEU A 1 83 ? -6.904 10.985 1.543 1.00 79.62 83 LEU A N 1
ATOM 650 C CA . LEU A 1 83 ? -5.801 10.967 0.597 1.00 79.62 83 LEU A CA 1
ATOM 651 C C . LEU A 1 83 ? -6.106 11.965 -0.527 1.00 79.62 83 LEU A C 1
ATOM 653 O O . LEU A 1 83 ? -7.172 11.869 -1.138 1.00 79.62 83 LEU A O 1
ATOM 657 N N . PRO A 1 84 ? -5.186 12.892 -0.855 1.00 80.75 84 PRO A N 1
ATOM 658 C CA . PRO A 1 84 ? -5.410 13.841 -1.937 1.00 80.75 84 PRO A CA 1
ATOM 659 C C . PRO A 1 84 ? -5.595 13.088 -3.259 1.00 80.75 84 PRO A C 1
ATOM 661 O O . PRO A 1 84 ? -4.676 12.419 -3.740 1.00 80.75 84 PRO A O 1
ATOM 664 N N . SER A 1 85 ? -6.780 13.224 -3.859 1.00 71.44 85 SER A N 1
ATOM 665 C CA . SER A 1 85 ? -7.165 12.556 -5.111 1.00 71.44 85 SER A CA 1
ATOM 666 C C . SER A 1 85 ? -6.295 12.971 -6.303 1.00 71.44 85 SER A C 1
ATOM 668 O O . SER A 1 85 ? -6.058 12.172 -7.208 1.00 71.44 85 SER A O 1
ATOM 670 N N . HIS A 1 86 ? -5.761 14.197 -6.270 1.00 78.81 86 HIS A N 1
ATOM 671 C CA . HIS A 1 86 ? -4.953 14.803 -7.331 1.00 78.81 86 HIS A CA 1
ATOM 672 C C . HIS A 1 86 ? -3.612 15.310 -6.800 1.00 78.81 86 HIS A C 1
ATOM 674 O O . HIS A 1 86 ? -3.292 16.497 -6.858 1.00 78.81 86 HIS A O 1
ATOM 680 N N . SER A 1 87 ? -2.808 14.409 -6.238 1.00 86.88 87 SER A N 1
ATOM 681 C CA . SER A 1 87 ? -1.430 14.759 -5.905 1.00 86.88 87 SER A CA 1
ATOM 682 C C . SER A 1 87 ? -0.526 14.652 -7.135 1.00 86.88 87 SER A C 1
ATOM 684 O O . SER A 1 87 ? -0.533 13.664 -7.871 1.00 86.88 87 SER A O 1
ATOM 686 N N . GLN A 1 88 ? 0.326 15.661 -7.329 1.00 88.25 88 GLN A N 1
ATOM 687 C CA . GLN A 1 88 ? 1.311 15.686 -8.415 1.00 88.25 88 GLN A CA 1
ATOM 688 C C . GLN A 1 88 ? 2.251 14.463 -8.382 1.00 88.25 88 GLN A C 1
ATOM 690 O O . GLN A 1 88 ? 2.785 14.042 -9.408 1.00 88.25 88 GLN A O 1
ATOM 695 N N . SER A 1 89 ? 2.473 13.881 -7.201 1.00 85.81 89 SER A N 1
ATOM 696 C CA . SER A 1 89 ? 3.228 12.637 -7.034 1.00 85.81 89 SER A CA 1
ATOM 697 C C . SER A 1 89 ? 2.536 11.448 -7.704 1.00 85.81 89 SER A C 1
ATOM 699 O O . SER A 1 89 ? 3.209 10.693 -8.407 1.00 85.81 89 SER A O 1
ATOM 701 N N . VAL A 1 90 ? 1.215 11.305 -7.547 1.00 87.19 90 VAL A N 1
ATOM 702 C CA . VAL A 1 90 ? 0.424 10.251 -8.202 1.00 87.19 90 VAL A CA 1
ATOM 703 C C . VAL A 1 90 ? 0.456 10.425 -9.719 1.00 87.19 90 VAL A C 1
ATOM 705 O O . VAL A 1 90 ? 0.786 9.474 -10.427 1.00 87.19 90 VAL A O 1
ATOM 708 N N . GLU A 1 91 ? 0.227 11.638 -10.228 1.00 91.06 91 GLU A N 1
ATOM 709 C CA . GLU A 1 91 ? 0.284 11.922 -11.671 1.00 91.06 91 GLU A CA 1
ATOM 710 C C . GLU A 1 91 ? 1.647 11.558 -12.276 1.00 91.06 91 GLU A C 1
ATOM 712 O O . GLU A 1 91 ? 1.735 10.886 -13.308 1.00 91.06 91 GLU A O 1
ATOM 717 N N . ARG A 1 92 ? 2.737 11.953 -11.604 1.00 90.62 92 ARG A N 1
ATOM 718 C CA . ARG A 1 92 ? 4.104 11.620 -12.026 1.00 90.62 92 ARG A CA 1
ATOM 719 C C . ARG A 1 92 ? 4.361 10.114 -12.004 1.00 90.62 92 ARG A C 1
ATOM 721 O O . ARG A 1 92 ? 5.011 9.613 -12.920 1.00 90.62 92 ARG A O 1
ATOM 728 N N . ALA A 1 93 ? 3.862 9.393 -11.000 1.00 90.38 93 ALA A N 1
ATOM 729 C CA . ALA A 1 93 ? 4.029 7.944 -10.894 1.00 90.38 93 ALA A CA 1
ATOM 730 C C . ALA A 1 93 ? 3.285 7.191 -12.012 1.00 90.38 93 ALA A C 1
ATOM 732 O O . ALA A 1 93 ? 3.859 6.296 -12.641 1.00 90.38 93 ALA A O 1
ATOM 733 N N . VAL A 1 94 ? 2.041 7.585 -12.307 1.00 91.62 94 VAL A N 1
ATOM 734 C CA . VAL A 1 94 ? 1.244 7.013 -13.406 1.00 91.62 94 VAL A CA 1
ATOM 735 C C . VAL A 1 94 ? 1.914 7.281 -14.751 1.00 91.62 94 VAL A C 1
ATOM 737 O O . VAL A 1 94 ? 2.084 6.357 -15.551 1.00 91.62 94 VAL A O 1
ATOM 740 N N . LYS A 1 95 ? 2.376 8.517 -14.977 1.00 94.12 95 LYS A N 1
ATOM 741 C CA . LYS A 1 95 ? 3.126 8.884 -16.183 1.00 94.12 95 LYS A CA 1
ATOM 742 C C . LYS A 1 95 ? 4.378 8.026 -16.351 1.00 94.12 95 LYS A C 1
ATOM 744 O O . LYS A 1 95 ? 4.561 7.418 -17.401 1.00 94.12 95 LYS A O 1
ATOM 749 N N . LEU A 1 96 ? 5.202 7.920 -15.308 1.00 94.50 96 LEU A N 1
ATOM 750 C CA . LEU A 1 96 ? 6.442 7.144 -15.337 1.00 94.50 96 LEU A CA 1
ATOM 751 C C . LEU A 1 96 ? 6.193 5.660 -15.654 1.00 94.50 96 LEU A C 1
ATOM 753 O O . LEU A 1 96 ? 6.918 5.060 -16.445 1.00 94.50 96 LEU A O 1
ATOM 757 N N . THR A 1 97 ? 5.151 5.079 -15.061 1.00 92.94 97 THR A N 1
ATOM 758 C CA . THR A 1 97 ? 4.784 3.669 -15.272 1.00 92.94 97 THR A CA 1
ATOM 759 C C . THR A 1 97 ? 4.253 3.421 -16.686 1.00 92.94 97 THR A C 1
ATOM 761 O O . THR A 1 97 ? 4.556 2.390 -17.297 1.00 92.94 97 THR A O 1
ATOM 764 N N . SER A 1 98 ? 3.496 4.377 -17.226 1.00 95.00 98 SER A N 1
ATOM 765 C CA . SER A 1 98 ? 2.954 4.318 -18.589 1.00 95.00 98 SER A CA 1
ATOM 766 C C . SER A 1 98 ? 4.064 4.446 -19.634 1.00 95.00 98 SER A C 1
ATOM 768 O O . SER A 1 98 ? 4.151 3.624 -20.542 1.00 95.00 98 SER A O 1
ATOM 770 N N . GLU A 1 99 ? 4.979 5.404 -19.454 1.00 94.06 99 GLU A N 1
ATOM 771 C CA . GLU A 1 99 ? 6.165 5.571 -20.305 1.00 94.06 99 GLU A CA 1
ATOM 772 C C . GLU A 1 99 ? 7.046 4.313 -20.304 1.00 94.06 99 GLU A C 1
ATOM 774 O O . GLU A 1 99 ? 7.460 3.839 -21.364 1.00 94.06 99 GLU A O 1
ATOM 779 N N . ALA A 1 100 ? 7.290 3.725 -19.127 1.00 95.44 100 ALA A N 1
ATOM 780 C CA . ALA A 1 100 ? 8.059 2.489 -19.015 1.00 95.44 100 ALA A CA 1
ATOM 781 C C . ALA A 1 100 ? 7.375 1.324 -19.746 1.00 95.44 100 ALA A C 1
ATOM 783 O O . ALA A 1 100 ? 8.044 0.547 -20.422 1.00 95.44 100 ALA A O 1
ATOM 784 N N . SER A 1 101 ? 6.045 1.226 -19.649 1.00 93.69 101 SER A N 1
ATOM 785 C CA . SER A 1 101 ? 5.274 0.169 -20.313 1.00 93.69 101 SER A CA 1
ATOM 786 C C . SER A 1 101 ? 5.256 0.298 -21.836 1.00 93.69 101 SER A C 1
ATOM 788 O O . SER A 1 101 ? 5.186 -0.722 -22.513 1.00 93.69 101 SER A O 1
ATOM 790 N N . GLY A 1 102 ? 5.363 1.517 -22.374 1.00 93.50 102 GLY A N 1
ATOM 791 C CA . GLY A 1 102 ? 5.538 1.741 -23.812 1.00 93.50 102 GLY A CA 1
ATOM 792 C C . GLY A 1 102 ? 6.966 1.495 -24.312 1.00 93.50 102 GLY A C 1
ATOM 793 O O . GLY A 1 102 ? 7.157 1.241 -25.496 1.00 93.50 102 GLY A O 1
ATOM 794 N N . THR A 1 103 ? 7.968 1.559 -23.429 1.00 93.94 103 THR A N 1
ATOM 795 C CA . THR A 1 103 ? 9.389 1.485 -23.818 1.00 93.94 103 THR A CA 1
ATOM 796 C C . THR A 1 103 ? 9.962 0.072 -23.722 1.00 93.94 103 THR A C 1
ATOM 798 O O . THR A 1 103 ? 10.770 -0.319 -24.561 1.00 93.94 103 THR A O 1
ATOM 801 N N . VAL A 1 104 ? 9.592 -0.697 -22.693 1.00 93.75 104 VAL A N 1
ATOM 802 C CA . VAL A 1 104 ? 10.159 -2.032 -22.445 1.00 93.75 104 VAL A CA 1
ATOM 803 C C . VAL A 1 104 ? 9.077 -3.059 -22.122 1.00 93.75 104 VAL A C 1
ATOM 805 O O . VAL A 1 104 ? 8.101 -2.769 -21.429 1.00 93.75 104 VAL A O 1
ATOM 808 N N . TYR A 1 105 ? 9.282 -4.292 -22.587 1.00 92.50 105 TYR A N 1
ATOM 809 C CA . TYR A 1 105 ? 8.388 -5.416 -22.320 1.00 92.50 105 TYR A CA 1
ATOM 810 C C . TYR A 1 105 ? 8.868 -6.255 -21.124 1.00 92.50 105 TYR A C 1
ATOM 812 O O . TYR A 1 105 ? 10.068 -6.401 -20.889 1.00 92.50 105 TYR A O 1
ATOM 820 N N . GLY A 1 106 ? 7.922 -6.836 -20.381 1.00 91.00 106 GLY A N 1
ATOM 821 C CA . GLY A 1 106 ? 8.192 -7.675 -19.208 1.00 91.00 106 GLY A CA 1
ATOM 822 C C . GLY A 1 106 ? 8.221 -6.911 -17.876 1.00 91.00 106 GLY A C 1
ATOM 823 O O . GLY A 1 106 ? 8.500 -5.714 -17.814 1.00 91.00 106 GLY A O 1
ATOM 824 N N . LEU A 1 107 ? 7.879 -7.600 -16.781 1.00 89.00 107 LEU A N 1
ATOM 825 C CA . LEU A 1 107 ? 7.781 -7.001 -15.440 1.00 89.00 107 LEU A CA 1
ATOM 826 C C . LEU A 1 107 ? 9.140 -6.501 -14.927 1.00 89.00 107 LEU A C 1
ATOM 828 O O . LEU A 1 107 ? 9.243 -5.358 -14.486 1.00 89.00 107 LEU A O 1
ATOM 832 N N . ASP A 1 108 ? 10.171 -7.343 -15.015 1.00 92.38 108 ASP A N 1
ATOM 833 C CA . ASP A 1 108 ? 11.510 -7.046 -14.496 1.00 92.38 108 ASP A CA 1
ATOM 834 C C . ASP A 1 108 ? 12.175 -5.888 -15.255 1.00 92.38 108 ASP A C 1
ATOM 836 O O . ASP A 1 108 ? 12.648 -4.926 -14.649 1.00 92.38 108 ASP A O 1
ATOM 840 N N . SER A 1 109 ? 12.104 -5.905 -16.589 1.00 91.62 109 SER A N 1
ATOM 841 C CA . SER A 1 109 ? 12.616 -4.821 -17.434 1.00 91.62 109 SER A CA 1
ATOM 842 C C . SER A 1 109 ? 11.931 -3.487 -17.132 1.00 91.62 109 SER A C 1
ATOM 844 O O . SER A 1 109 ? 12.611 -2.471 -16.984 1.00 91.62 109 SER A O 1
ATOM 846 N N . ARG A 1 110 ? 10.595 -3.476 -16.977 1.00 94.25 110 ARG A N 1
ATOM 847 C CA . ARG A 1 110 ? 9.853 -2.260 -16.594 1.00 94.25 110 ARG A CA 1
ATOM 848 C C . ARG A 1 110 ? 10.273 -1.758 -15.221 1.00 94.25 110 ARG A C 1
ATOM 850 O O . ARG A 1 110 ? 10.490 -0.561 -15.054 1.00 94.25 110 ARG A O 1
ATOM 857 N N . HIS A 1 111 ? 10.427 -2.658 -14.251 1.00 92.44 111 HIS A N 1
ATOM 858 C CA . HIS A 1 111 ? 10.851 -2.291 -12.906 1.00 92.44 111 HIS A CA 1
ATOM 859 C C . HIS A 1 111 ? 12.241 -1.646 -12.902 1.00 92.44 111 HIS A C 1
ATOM 861 O O . HIS A 1 111 ? 12.411 -0.562 -12.344 1.00 92.44 111 HIS A O 1
ATOM 867 N N . LYS A 1 112 ? 13.208 -2.256 -13.596 1.00 94.12 112 LYS A N 1
ATOM 868 C CA . LYS A 1 112 ? 14.565 -1.717 -13.762 1.00 94.12 112 LYS A CA 1
ATOM 869 C C . LYS A 1 112 ? 14.562 -0.360 -14.468 1.00 94.12 112 LYS A C 1
ATOM 871 O O . LYS A 1 112 ? 15.248 0.555 -14.021 1.00 94.12 112 LYS A O 1
ATOM 876 N N . HIS A 1 113 ? 13.749 -0.194 -15.513 1.00 94.06 113 HIS A N 1
ATOM 877 C CA . HIS A 1 113 ? 13.614 1.081 -16.223 1.00 94.06 113 HIS A CA 1
ATOM 878 C C . HIS A 1 113 ? 13.075 2.198 -15.314 1.00 94.06 113 HIS A C 1
ATOM 880 O O . HIS A 1 113 ? 13.628 3.299 -15.276 1.00 94.06 113 HIS A O 1
ATOM 886 N N . ILE A 1 114 ? 12.027 1.903 -14.538 1.00 94.81 114 ILE A N 1
ATOM 887 C CA . ILE A 1 114 ? 11.457 2.840 -13.562 1.00 94.81 114 ILE A CA 1
ATOM 888 C C . ILE A 1 114 ? 12.504 3.200 -12.501 1.00 94.81 114 ILE A C 1
ATOM 890 O O . ILE A 1 114 ? 12.709 4.384 -12.238 1.00 94.81 114 ILE A O 1
ATOM 894 N N . GLN A 1 115 ? 13.203 2.211 -11.931 1.00 95.06 115 GLN A N 1
ATOM 895 C CA . GLN A 1 115 ? 14.255 2.455 -10.939 1.00 95.06 115 GLN A CA 1
ATOM 896 C C . GLN A 1 115 ? 15.373 3.342 -11.493 1.00 95.06 115 GLN A C 1
ATOM 898 O O . GLN A 1 115 ? 15.718 4.341 -10.866 1.00 95.06 115 GLN A O 1
ATOM 903 N N . ALA A 1 116 ? 15.900 3.029 -12.680 1.00 93.69 116 ALA A N 1
ATOM 904 C CA . ALA A 1 116 ? 16.964 3.808 -13.309 1.00 93.69 116 ALA A CA 1
ATOM 905 C C . ALA A 1 116 ? 16.551 5.274 -13.518 1.00 93.69 116 ALA A C 1
ATOM 907 O O . ALA A 1 116 ? 17.329 6.193 -13.254 1.00 93.69 116 ALA A O 1
ATOM 908 N N . LYS A 1 117 ? 15.299 5.512 -13.929 1.00 92.06 117 LYS A N 1
ATOM 909 C CA . LYS A 1 117 ? 14.764 6.863 -14.121 1.00 92.06 117 LYS A CA 1
ATOM 910 C C . LYS A 1 117 ? 14.586 7.617 -12.802 1.00 92.06 117 LYS A C 1
ATOM 912 O O . LYS A 1 117 ? 14.953 8.787 -12.730 1.00 92.06 117 LYS A O 1
ATOM 917 N N . VAL A 1 118 ? 14.088 6.957 -11.754 1.00 91.81 118 VAL A N 1
ATOM 918 C CA . VAL A 1 118 ? 13.979 7.553 -10.409 1.00 91.81 118 VAL A CA 1
ATOM 919 C C . VAL A 1 118 ? 15.357 7.924 -9.863 1.00 91.81 118 VAL A C 1
ATOM 921 O O . VAL A 1 118 ? 15.539 9.057 -9.421 1.00 91.81 118 VAL A O 1
ATOM 924 N N . LEU A 1 119 ? 16.335 7.018 -9.955 1.00 91.88 119 LEU A N 1
ATOM 925 C CA . LEU A 1 119 ? 17.711 7.267 -9.516 1.00 91.88 119 LEU A CA 1
ATOM 926 C C . LEU A 1 119 ? 18.339 8.428 -10.294 1.00 91.88 119 LEU A C 1
ATOM 928 O O . LEU A 1 119 ? 18.885 9.348 -9.694 1.00 91.88 119 LEU A O 1
ATOM 932 N N . SER A 1 120 ? 18.180 8.456 -11.622 1.00 89.75 120 SER A N 1
ATOM 933 C CA . SER A 1 120 ? 18.641 9.581 -12.445 1.00 89.75 120 SER A CA 1
ATOM 934 C C . SER A 1 120 ? 18.030 10.911 -11.998 1.00 89.75 120 SER A C 1
ATOM 936 O O . SER A 1 120 ? 18.736 11.913 -11.937 1.00 89.75 120 SER A O 1
ATOM 938 N N . CYS A 1 121 ? 16.736 10.944 -11.666 1.00 84.94 121 CYS A N 1
ATOM 939 C CA . CYS A 1 121 ? 16.078 12.149 -11.162 1.00 84.94 121 CYS A CA 1
ATOM 940 C C . CYS A 1 121 ? 16.589 12.579 -9.781 1.00 84.94 121 CYS A C 1
ATOM 942 O O . CYS A 1 121 ? 16.719 13.777 -9.556 1.00 84.94 121 CYS A O 1
ATOM 944 N N . GLN A 1 122 ? 16.894 11.638 -8.883 1.00 85.06 122 GLN A N 1
ATOM 945 C CA . GLN A 1 122 ? 17.461 11.933 -7.560 1.00 85.06 122 GLN A CA 1
ATOM 946 C C . GLN A 1 122 ? 18.884 12.495 -7.646 1.00 85.06 122 GLN A C 1
ATOM 948 O O . GLN A 1 122 ? 19.246 13.364 -6.861 1.00 85.06 122 GLN A O 1
ATOM 953 N N . MET A 1 123 ? 19.668 12.035 -8.623 1.00 85.12 123 MET A N 1
ATOM 954 C CA . MET A 1 123 ? 21.035 12.511 -8.853 1.00 85.12 123 MET A CA 1
ATOM 955 C C . MET A 1 123 ? 21.099 13.895 -9.513 1.00 85.12 123 MET A C 1
ATOM 957 O O . MET A 1 123 ? 22.174 14.490 -9.582 1.00 85.12 123 MET A O 1
ATOM 961 N N . ARG A 1 124 ? 19.982 14.429 -10.032 1.00 81.19 124 ARG A N 1
ATOM 962 C CA . ARG A 1 124 ? 19.982 15.761 -10.650 1.00 81.19 124 ARG A CA 1
ATOM 963 C C . ARG A 1 124 ? 20.124 16.834 -9.568 1.00 81.19 124 ARG A C 1
ATOM 965 O O . ARG A 1 124 ? 19.315 16.853 -8.641 1.00 81.19 124 ARG A O 1
ATOM 972 N N . PRO A 1 125 ? 21.086 17.763 -9.699 1.00 78.25 125 PRO A N 1
ATOM 973 C CA . PRO A 1 125 ? 21.223 18.852 -8.746 1.00 78.25 125 PRO A CA 1
ATOM 974 C C . PRO A 1 125 ? 19.951 19.710 -8.722 1.00 78.25 125 PRO A C 1
ATOM 976 O O . PRO A 1 125 ? 19.378 20.050 -9.760 1.00 78.25 125 PRO A O 1
ATOM 979 N N . SER A 1 126 ? 19.510 20.058 -7.515 1.00 68.25 126 SER A N 1
ATOM 980 C CA . SER A 1 126 ? 18.412 20.996 -7.289 1.00 68.25 126 SER A CA 1
ATOM 981 C C . SER A 1 126 ? 18.886 22.411 -7.625 1.00 68.25 126 SER A C 1
ATOM 983 O O . SER A 1 126 ? 19.692 22.990 -6.896 1.00 68.25 126 SER A O 1
ATOM 985 N N . PHE A 1 127 ? 18.378 22.992 -8.709 1.00 71.06 127 PHE A N 1
ATOM 986 C CA . PHE A 1 127 ? 18.669 24.381 -9.058 1.00 71.06 127 PHE A CA 1
ATOM 987 C C . PHE A 1 127 ? 17.696 25.319 -8.335 1.00 71.06 127 PHE A C 1
ATOM 989 O O . PHE A 1 127 ? 16.500 25.323 -8.614 1.00 71.06 127 PHE A O 1
ATOM 996 N N . ALA A 1 128 ? 18.217 26.137 -7.416 1.00 60.88 128 ALA A N 1
ATOM 997 C CA . ALA A 1 128 ? 17.423 27.043 -6.580 1.00 60.88 128 ALA A CA 1
ATOM 998 C C . ALA A 1 128 ? 16.823 28.249 -7.337 1.00 60.88 128 ALA A C 1
ATOM 1000 O O . ALA A 1 128 ? 15.960 28.944 -6.810 1.00 60.88 128 ALA A O 1
ATOM 1001 N N . SER A 1 129 ? 17.268 28.529 -8.566 1.00 59.56 129 SER A N 1
ATOM 1002 C CA . SER A 1 129 ? 16.817 29.685 -9.345 1.00 59.56 129 SER A CA 1
ATOM 1003 C C . SER A 1 129 ? 16.835 29.400 -10.844 1.00 59.56 129 SER A C 1
ATOM 1005 O O . SER A 1 129 ? 17.780 28.804 -11.364 1.00 59.56 129 SER A O 1
ATOM 1007 N N . LYS A 1 130 ? 15.822 29.910 -11.558 1.00 59.41 130 LYS A N 1
ATOM 1008 C CA . LYS A 1 130 ? 15.735 29.884 -13.030 1.00 59.41 130 LYS A CA 1
ATOM 1009 C C . LYS A 1 130 ? 16.899 30.630 -13.718 1.00 59.41 130 LYS A C 1
ATOM 1011 O O . LYS A 1 130 ? 17.101 30.447 -14.912 1.00 59.41 130 LYS A O 1
ATOM 1016 N N . GLY A 1 131 ? 17.670 31.445 -12.986 1.00 54.66 131 GLY A N 1
ATOM 1017 C CA . GLY A 1 131 ? 18.756 32.278 -13.521 1.00 54.66 131 GLY A CA 1
ATOM 1018 C C . GLY A 1 131 ? 20.126 31.601 -13.677 1.00 54.66 131 GLY A C 1
ATOM 1019 O O . GLY A 1 131 ? 21.011 32.184 -14.295 1.00 54.66 131 GLY A O 1
ATOM 1020 N N . ILE A 1 132 ? 20.325 30.379 -13.166 1.00 50.22 132 ILE A N 1
ATOM 1021 C CA . ILE A 1 132 ? 21.624 29.665 -13.222 1.00 50.22 132 ILE A CA 1
ATOM 1022 C C . ILE A 1 132 ? 21.711 28.757 -14.470 1.00 50.22 132 ILE A C 1
ATOM 1024 O O . ILE A 1 132 ? 22.528 27.853 -14.553 1.00 50.22 132 ILE A O 1
ATOM 1028 N N . ILE A 1 133 ? 20.867 28.966 -15.482 1.00 53.03 133 ILE A N 1
ATOM 1029 C CA . ILE A 1 133 ? 20.854 28.095 -16.672 1.00 53.03 133 ILE A CA 1
ATOM 1030 C C . ILE A 1 133 ? 21.884 28.533 -17.735 1.00 53.03 133 ILE A C 1
ATOM 1032 O O . ILE A 1 133 ? 22.217 27.747 -18.613 1.00 53.03 133 ILE A O 1
ATOM 1036 N N . LEU A 1 134 ? 22.472 29.735 -17.652 1.00 46.88 134 LEU A N 1
ATOM 1037 C CA . LEU A 1 134 ? 23.261 30.287 -18.769 1.00 46.88 134 LEU A CA 1
ATOM 1038 C C . LEU A 1 134 ? 24.754 30.538 -18.532 1.00 46.88 134 LEU A C 1
ATOM 1040 O O . LEU A 1 134 ? 25.331 31.313 -19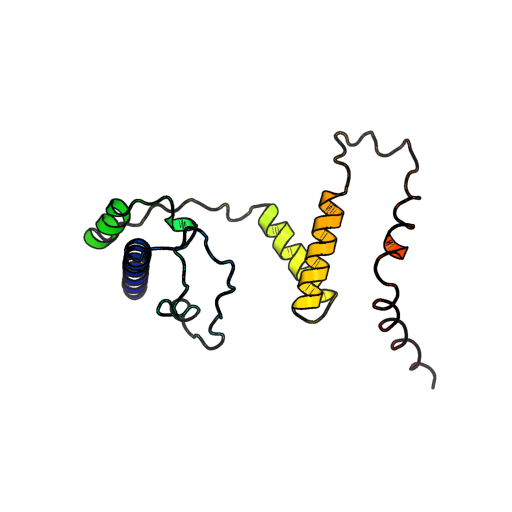.290 1.00 46.88 134 LEU A O 1
ATOM 1044 N N . ARG A 1 135 ? 25.429 29.919 -17.551 1.00 42.84 135 ARG A N 1
ATOM 1045 C CA . ARG A 1 135 ? 26.870 30.220 -17.389 1.00 42.84 135 ARG A CA 1
ATOM 1046 C C . ARG A 1 135 ? 27.888 29.117 -17.222 1.00 42.84 135 ARG A C 1
ATOM 1048 O O . ARG A 1 135 ? 29.046 29.488 -17.238 1.00 42.84 135 ARG A O 1
ATOM 1055 N N . ASN A 1 136 ? 27.567 27.828 -17.175 1.00 40.59 136 ASN A N 1
ATOM 1056 C CA . ASN A 1 136 ? 28.645 26.842 -17.293 1.00 40.59 136 ASN A CA 1
ATOM 1057 C C . ASN A 1 136 ? 28.188 25.561 -17.982 1.00 40.59 136 ASN A C 1
ATOM 1059 O O . ASN A 1 136 ? 27.400 24.772 -17.467 1.00 40.59 136 ASN A O 1
ATOM 1063 N N . THR A 1 137 ? 28.735 25.382 -19.176 1.00 47.50 137 THR A N 1
ATOM 1064 C CA . THR A 1 137 ? 28.859 24.136 -19.918 1.00 47.50 137 THR A CA 1
ATOM 1065 C C . THR A 1 137 ? 29.417 23.029 -19.023 1.00 47.50 137 THR A C 1
ATOM 1067 O O . THR A 1 137 ? 30.624 22.915 -18.845 1.00 47.50 137 THR A O 1
ATOM 1070 N N . MET A 1 138 ? 28.542 22.179 -18.489 1.00 40.97 138 MET A N 1
ATOM 1071 C CA . MET A 1 138 ? 28.918 20.885 -17.909 1.00 40.97 138 MET A CA 1
ATOM 1072 C C . MET A 1 138 ? 28.021 19.775 -18.482 1.00 40.97 138 MET A C 1
ATOM 1074 O O . MET A 1 138 ? 27.452 18.952 -17.778 1.00 40.97 138 MET A O 1
ATOM 1078 N N . ILE A 1 139 ? 27.865 19.778 -19.812 1.00 45.19 139 ILE A N 1
ATOM 1079 C CA . ILE A 1 139 ? 27.195 18.708 -20.579 1.00 45.19 139 ILE A CA 1
ATOM 1080 C C . ILE A 1 139 ? 28.168 17.539 -20.872 1.00 45.19 139 ILE A C 1
ATOM 1082 O O . ILE A 1 139 ? 27.774 16.516 -21.423 1.00 45.19 139 ILE A O 1
ATOM 1086 N N . LEU A 1 140 ? 29.437 17.635 -20.463 1.00 38.50 140 LEU A N 1
ATOM 1087 C CA . LEU A 1 140 ? 30.472 16.663 -20.833 1.00 38.50 140 LEU A CA 1
ATOM 1088 C C . LEU A 1 140 ? 30.629 15.446 -19.906 1.00 38.50 140 LEU A C 1
ATOM 1090 O O . LEU A 1 140 ? 31.235 14.476 -20.345 1.00 38.50 140 LEU A O 1
ATOM 1094 N N . GLU A 1 141 ? 30.039 15.407 -18.706 1.00 38.34 141 GLU A N 1
ATOM 1095 C CA . GLU A 1 141 ? 30.244 14.256 -17.796 1.00 38.34 141 GLU A CA 1
ATOM 1096 C C . GLU A 1 141 ? 29.129 13.199 -17.801 1.00 38.34 141 GLU A C 1
ATOM 1098 O O . GLU A 1 141 ? 29.325 12.086 -17.323 1.00 38.34 141 GLU A O 1
ATOM 1103 N N . PHE A 1 142 ? 27.970 13.459 -18.415 1.00 33.12 142 PHE A N 1
ATOM 1104 C CA . PHE A 1 142 ? 26.920 12.429 -18.491 1.00 33.12 142 PHE A CA 1
ATOM 1105 C C . PHE A 1 142 ? 27.198 11.345 -19.544 1.00 33.12 142 PHE A C 1
ATOM 1107 O O . PHE A 1 142 ? 26.558 10.293 -19.532 1.00 33.12 142 PHE A O 1
ATOM 1114 N N . ARG A 1 143 ? 28.151 11.579 -20.460 1.00 35.53 143 ARG A N 1
ATOM 1115 C CA . ARG A 1 143 ? 28.488 10.623 -21.525 1.00 35.53 143 ARG A CA 1
ATOM 1116 C C . ARG A 1 143 ? 29.480 9.547 -21.074 1.00 35.53 143 ARG A C 1
ATOM 1118 O O . ARG A 1 143 ? 29.506 8.487 -21.686 1.00 35.53 143 ARG A O 1
ATOM 1125 N N . THR A 1 144 ? 30.243 9.780 -20.008 1.00 36.72 144 THR A N 1
ATOM 1126 C CA . THR A 1 144 ? 31.250 8.833 -19.500 1.00 36.72 144 THR A CA 1
ATOM 1127 C C . THR A 1 144 ? 30.680 7.792 -18.540 1.00 36.72 144 THR A C 1
ATOM 1129 O O . THR A 1 144 ? 31.232 6.701 -18.464 1.00 36.72 144 THR A O 1
ATOM 1132 N N . PHE A 1 145 ? 29.543 8.043 -17.881 1.00 35.31 145 PHE A N 1
ATOM 1133 C CA . PHE A 1 145 ? 28.993 7.089 -16.903 1.00 35.31 145 PHE A CA 1
ATOM 1134 C C . PHE A 1 145 ? 28.178 5.941 -17.527 1.00 35.31 145 PHE A C 1
ATOM 1136 O O . PHE A 1 145 ? 28.025 4.878 -16.932 1.00 35.31 145 PHE A O 1
ATOM 1143 N N . CYS A 1 146 ? 27.667 6.113 -18.751 1.00 36.66 146 CYS A N 1
ATOM 1144 C CA . CYS A 1 146 ? 26.942 5.045 -19.456 1.00 36.66 146 CYS A CA 1
ATOM 1145 C C . CYS A 1 146 ? 27.876 3.948 -20.012 1.00 36.66 146 CYS A C 1
ATOM 1147 O O . CYS A 1 146 ? 27.398 2.952 -20.546 1.00 36.66 146 CYS A O 1
ATOM 1149 N N . SER A 1 147 ? 29.194 4.124 -19.880 1.00 35.84 147 SER A N 1
ATOM 1150 C CA . SER A 1 147 ? 30.216 3.150 -20.289 1.00 35.84 147 SER A CA 1
ATOM 1151 C C . SER A 1 147 ? 30.333 1.967 -19.320 1.00 35.84 147 SER A C 1
ATOM 1153 O O . SER A 1 147 ? 30.727 0.885 -19.747 1.00 35.84 147 SER A O 1
ATOM 1155 N N . ASP A 1 148 ? 29.949 2.158 -18.051 1.00 38.38 148 ASP A N 1
ATOM 1156 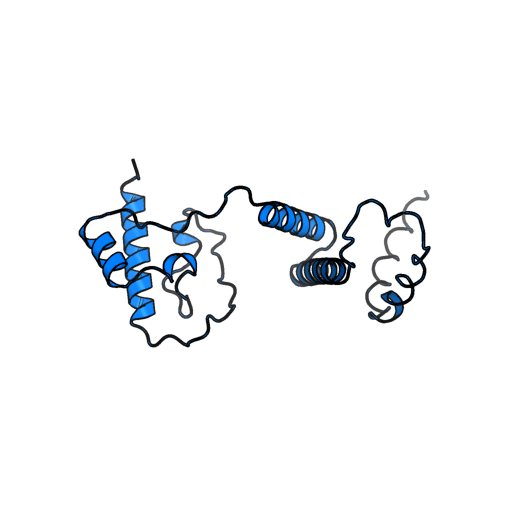C CA . ASP A 1 148 ? 30.230 1.208 -16.962 1.00 38.38 148 ASP A CA 1
ATOM 1157 C C . ASP A 1 148 ? 29.009 0.385 -16.514 1.00 38.38 148 ASP A C 1
ATOM 1159 O O . ASP A 1 148 ? 29.104 -0.440 -15.608 1.00 38.38 148 ASP A O 1
ATOM 1163 N N . VAL A 1 149 ? 27.857 0.552 -17.173 1.00 47.38 149 VAL A N 1
ATOM 1164 C CA . VAL A 1 149 ? 26.710 -0.356 -17.019 1.00 47.38 149 VAL A CA 1
ATOM 1165 C C . VAL A 1 149 ? 26.690 -1.298 -18.218 1.00 47.38 149 VAL A C 1
ATOM 1167 O O . VAL A 1 149 ? 26.110 -0.980 -19.252 1.00 47.38 149 VAL A O 1
ATOM 1170 N N . ASP A 1 150 ? 27.391 -2.425 -18.072 1.00 40.50 150 ASP A N 1
ATOM 1171 C CA . ASP A 1 150 ? 27.396 -3.614 -18.936 1.00 40.50 150 ASP A CA 1
ATOM 1172 C C . ASP A 1 150 ? 26.918 -3.395 -20.385 1.00 40.50 150 ASP A C 1
ATOM 1174 O O . ASP A 1 150 ? 25.762 -3.621 -20.763 1.00 40.50 150 ASP A O 1
ATOM 1178 N N . SER A 1 151 ? 27.884 -3.057 -21.243 1.00 44.41 151 SER A N 1
ATOM 1179 C CA . SER A 1 151 ? 27.757 -2.962 -22.706 1.00 44.41 151 SER A CA 1
ATOM 1180 C C . SER A 1 151 ? 27.318 -4.269 -23.408 1.00 44.41 151 SER A C 1
ATOM 1182 O O . SER A 1 151 ? 27.241 -4.316 -24.638 1.00 44.41 151 SER A O 1
ATOM 1184 N N . SER A 1 152 ? 27.004 -5.334 -22.664 1.00 41.75 152 SER A N 1
ATOM 1185 C CA . SER A 1 152 ? 26.495 -6.613 -23.172 1.00 41.75 152 SER A CA 1
ATOM 1186 C C . SER A 1 152 ? 24.968 -6.647 -23.345 1.00 41.75 152 SER A C 1
ATOM 1188 O O . SER A 1 152 ? 24.477 -7.426 -24.159 1.00 41.75 152 SER A O 1
ATOM 1190 N N . ILE A 1 153 ? 24.200 -5.783 -22.663 1.00 46.41 153 ILE A N 1
ATOM 1191 C CA . ILE A 1 153 ? 22.721 -5.844 -22.694 1.00 46.41 153 ILE A CA 1
ATOM 1192 C C . ILE A 1 153 ? 22.115 -4.947 -23.788 1.00 46.41 153 ILE A C 1
ATOM 1194 O O . ILE A 1 153 ? 21.080 -5.278 -24.367 1.00 46.41 153 ILE A O 1
ATOM 1198 N N . ILE A 1 154 ? 22.769 -3.837 -24.142 1.00 43.78 154 ILE A N 1
ATOM 1199 C CA . ILE A 1 154 ? 22.204 -2.849 -25.082 1.00 43.78 154 ILE A CA 1
ATOM 1200 C C . ILE A 1 154 ? 22.510 -3.198 -26.554 1.00 43.78 154 ILE A C 1
ATOM 1202 O O . ILE A 1 154 ? 21.799 -2.766 -27.463 1.00 43.78 154 ILE A O 1
ATOM 1206 N N . ARG A 1 155 ? 23.511 -4.049 -26.828 1.00 37.22 155 ARG A N 1
ATOM 1207 C CA . ARG A 1 155 ? 23.913 -4.389 -28.208 1.00 37.22 155 ARG A CA 1
ATOM 1208 C C . ARG A 1 155 ? 22.995 -5.384 -28.929 1.00 37.22 155 ARG A C 1
ATOM 1210 O O . ARG A 1 155 ? 23.012 -5.408 -30.156 1.00 37.22 155 ARG A O 1
ATOM 1217 N N . SER A 1 156 ? 22.149 -6.132 -28.220 1.00 39.47 156 SER A N 1
ATOM 1218 C CA . SER A 1 156 ? 21.287 -7.153 -28.847 1.00 39.47 156 SER A CA 1
ATOM 1219 C C . SER A 1 156 ? 19.940 -6.635 -29.369 1.00 39.47 156 SER A C 1
ATOM 1221 O O . SER A 1 156 ? 19.240 -7.367 -30.058 1.00 39.47 156 SER A O 1
ATOM 1223 N N . GLN A 1 157 ? 19.567 -5.379 -29.100 1.00 41.81 157 GLN A N 1
ATOM 1224 C CA . GLN A 1 157 ? 18.283 -4.808 -29.553 1.00 41.81 157 GLN A CA 1
ATOM 1225 C C . GLN A 1 157 ? 18.418 -3.886 -30.781 1.00 41.81 157 GLN A C 1
ATOM 1227 O O . GLN A 1 157 ? 17.417 -3.524 -31.389 1.00 41.81 157 GLN A O 1
ATOM 1232 N N . HIS A 1 158 ? 19.640 -3.541 -31.206 1.00 37.78 158 HIS A N 1
ATOM 1233 C CA . HIS A 1 158 ? 19.864 -2.601 -32.317 1.00 37.78 158 HIS A CA 1
ATOM 1234 C C . HIS A 1 158 ? 20.252 -3.273 -33.654 1.00 37.78 158 HIS A C 1
ATOM 1236 O O . HIS A 1 158 ? 20.558 -2.580 -34.624 1.00 37.78 158 HIS A O 1
ATOM 1242 N N . PHE A 1 159 ? 20.232 -4.612 -33.737 1.00 33.47 159 PHE A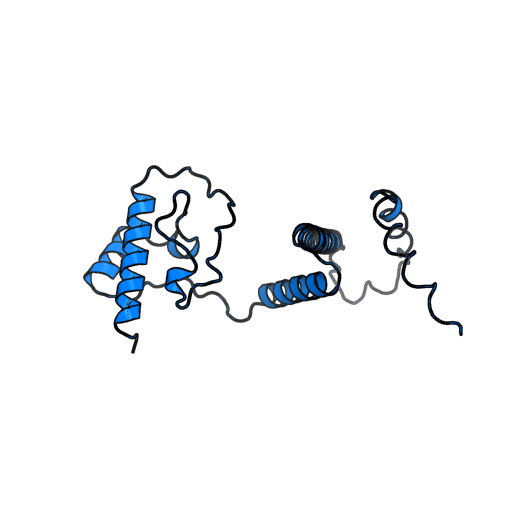 N 1
ATOM 1243 C CA . PHE A 1 159 ? 20.630 -5.354 -34.948 1.00 33.47 159 PHE A CA 1
ATOM 1244 C C . PHE A 1 159 ? 19.465 -5.981 -35.743 1.00 33.47 159 PHE A C 1
ATOM 1246 O O . PHE A 1 159 ? 19.688 -6.497 -36.830 1.00 33.47 159 PHE A O 1
ATOM 1253 N N . VAL A 1 160 ? 18.211 -5.907 -35.274 1.00 40.06 160 VAL A N 1
ATOM 1254 C CA . VAL A 1 160 ? 17.084 -6.621 -35.928 1.00 40.06 160 VAL A CA 1
ATOM 1255 C C . VAL A 1 160 ? 16.172 -5.720 -36.786 1.00 40.06 160 VAL A C 1
ATOM 1257 O O . VAL A 1 160 ? 15.318 -6.219 -37.506 1.00 40.06 160 VAL A O 1
ATOM 1260 N N . LEU A 1 161 ? 16.370 -4.397 -36.819 1.00 38.00 161 LEU A N 1
ATOM 1261 C CA . LEU A 1 161 ? 15.436 -3.475 -37.501 1.00 38.00 161 LEU A CA 1
ATOM 1262 C C . LEU A 1 161 ? 15.963 -2.789 -38.777 1.00 38.00 161 LEU A C 1
ATOM 1264 O O . LEU A 1 161 ? 15.398 -1.787 -39.206 1.00 38.00 161 LEU A O 1
ATOM 1268 N N . ARG A 1 162 ? 17.013 -3.311 -39.429 1.00 37.22 162 ARG A N 1
ATOM 1269 C CA . ARG A 1 162 ? 17.561 -2.695 -40.662 1.00 37.22 162 ARG A CA 1
ATOM 1270 C C . ARG A 1 162 ? 17.859 -3.636 -41.838 1.00 37.22 162 ARG A C 1
ATOM 1272 O O . ARG A 1 162 ? 18.695 -3.300 -42.667 1.00 37.22 162 ARG A O 1
ATOM 1279 N N . ALA A 1 163 ? 17.162 -4.767 -41.961 1.00 41.34 163 ALA A N 1
ATOM 1280 C CA . ALA A 1 163 ? 17.413 -5.716 -43.058 1.00 41.34 163 ALA A CA 1
ATOM 1281 C C . ALA A 1 163 ? 16.216 -6.052 -43.970 1.00 41.34 163 ALA A C 1
ATOM 1283 O O . ALA A 1 163 ? 16.354 -6.951 -44.783 1.00 41.34 163 ALA A O 1
ATOM 1284 N N . ASN A 1 164 ? 15.071 -5.360 -43.897 1.00 40.62 164 ASN A N 1
ATOM 1285 C CA . ASN A 1 164 ? 13.908 -5.711 -44.733 1.00 40.62 164 ASN A CA 1
ATOM 1286 C C . ASN A 1 164 ? 13.167 -4.496 -45.310 1.00 40.62 164 ASN A C 1
ATOM 1288 O O . ASN A 1 164 ? 11.990 -4.326 -45.027 1.00 40.62 164 ASN A O 1
ATOM 1292 N N . ILE A 1 165 ? 13.837 -3.666 -46.119 1.00 41.78 165 ILE A N 1
ATOM 1293 C CA . ILE A 1 165 ? 13.190 -2.882 -47.194 1.00 41.78 165 ILE A CA 1
ATOM 1294 C C . ILE A 1 165 ? 14.213 -2.697 -48.329 1.00 41.78 165 ILE A C 1
ATOM 1296 O O . ILE A 1 165 ? 14.993 -1.749 -48.303 1.00 41.78 165 ILE A O 1
ATOM 1300 N N . ALA A 1 166 ? 14.227 -3.628 -49.285 1.00 35.88 166 ALA A N 1
ATOM 1301 C CA . ALA A 1 166 ? 14.681 -3.428 -50.666 1.00 35.88 166 ALA A CA 1
ATOM 1302 C C . ALA A 1 166 ? 14.265 -4.658 -51.500 1.00 35.88 166 ALA A C 1
ATOM 1304 O O . ALA A 1 166 ? 14.982 -5.658 -51.537 1.00 35.88 166 ALA A O 1
ATOM 1305 N N . ILE A 1 167 ? 13.079 -4.586 -52.111 1.00 41.66 167 ILE A N 1
ATOM 1306 C CA . ILE A 1 167 ? 12.760 -5.238 -53.390 1.00 41.66 167 ILE A CA 1
ATOM 1307 C C . ILE A 1 167 ? 12.633 -4.097 -54.392 1.00 41.66 167 ILE A C 1
ATOM 1309 O O . ILE A 1 167 ? 11.992 -3.090 -54.006 1.00 41.66 167 ILE A O 1
#

Radius of gyration: 24.65 Å; chains: 1; bounding box: 58×49×74 Å

Secondary structure (DSSP, 8-state):
---HHHHHHHHHHHHHHHHHHHS---SS---PPPPP-TT-SSGGGSS-TTSTTPPPPTTTTTS-HHHHHHHHHH-PPP------TT-HHHHHHHHHHHHHHHH--SHHHHHHHHHHHHHHHHTS---S-GGGGSS----SSTTTGGGSS-TTTSTTSSSSSSS----

Foldseek 3Di:
DPDPVVLVLLLVLLVLQLVQVVPPDDPDLDPDDFQFDPPDPDPSRRGDSPDPSDHRDPQCVPPDNVLSVCCNVVVDDDDTDDDPPDDPVVVVVVVLLVVLVVPDDDDVSSVVSSVVVVVVVVPDDDDPDPPVPPDDPPPPPVVVVVVPPDPPPPVPPPPPPPDDDDD

Sequence (167 aa):
MVKSDELDICETGIKKILSIRKGKMVKKRLKKITAINTEATHWSELIKLSQPGICEPALTEHLSDEQLQESLLHGDKLELIELPSHSQSVERAVKLTSEASGTVYGLDSRHKHIQAKVLSCQMRPSFASKGIILRNTMILEFRTFCSDVDSSIIRSQHFVLRANIAI